Protein AF-A0A258AFM6-F1 (afdb_monomer_lite)

Radius of gyration: 13.72 Å; chains: 1; bounding box: 32×31×32 Å

Secondary structure (DSSP, 8-state):
--EEEE-TT--EEEES---SHHHHHHHTT-SHHHHHHHHHTTTTT----HHHHHHHHHHHHHHHHHHHHS-STT------HHHHHTPPP-BTGGG--HHHHHHHHHHHHHHHHHHHHH--

Structure (mmCIF, N/CA/C/O backbone):
data_AF-A0A258AFM6-F1
#
_entry.id   AF-A0A258AFM6-F1
#
loop_
_atom_site.group_PDB
_atom_site.id
_atom_site.type_symbol
_atom_site.label_atom_id
_atom_site.label_alt_id
_atom_site.label_comp_id
_atom_site.label_asym_id
_atom_site.label_entity_id
_atom_site.label_seq_id
_atom_site.pdbx_PDB_ins_code
_atom_site.Cartn_x
_atom_site.Cartn_y
_atom_site.Cartn_z
_atom_site.occupancy
_atom_site.B_iso_or_equiv
_atom_site.auth_seq_id
_atom_site.auth_comp_id
_atom_site.auth_asym_id
_atom_site.auth_atom_id
_atom_site.pdbx_PDB_model_num
ATOM 1 N N . MET A 1 1 ? 13.652 -12.062 -5.161 1.00 86.62 1 MET A N 1
ATOM 2 C CA . MET A 1 1 ? 12.991 -11.100 -4.262 1.00 86.62 1 MET A CA 1
ATOM 3 C C . MET A 1 1 ? 11.718 -10.578 -4.910 1.00 86.62 1 MET A C 1
ATOM 5 O O . MET A 1 1 ? 11.710 -10.365 -6.120 1.00 86.62 1 MET A O 1
ATOM 9 N N . LEU A 1 2 ? 10.649 -10.422 -4.127 1.00 94.44 2 LEU A N 1
ATOM 10 C CA . LEU A 1 2 ? 9.348 -9.948 -4.602 1.00 94.44 2 LEU A CA 1
ATOM 11 C C . LEU A 1 2 ? 9.336 -8.414 -4.741 1.00 94.44 2 LEU A C 1
ATOM 13 O O . LEU A 1 2 ? 9.730 -7.715 -3.808 1.00 94.44 2 LEU A O 1
ATOM 17 N N . ALA A 1 3 ? 8.848 -7.883 -5.861 1.00 96.12 3 ALA A N 1
ATOM 18 C CA . ALA A 1 3 ? 8.757 -6.443 -6.125 1.00 96.12 3 ALA A CA 1
ATOM 19 C C . ALA A 1 3 ? 7.317 -6.032 -6.478 1.00 96.12 3 ALA A C 1
ATOM 21 O O . ALA A 1 3 ? 6.600 -6.835 -7.081 1.00 96.12 3 ALA A O 1
ATOM 22 N N . PRO A 1 4 ? 6.860 -4.820 -6.108 1.00 97.44 4 PRO A N 1
ATOM 23 C CA . PRO A 1 4 ? 5.540 -4.350 -6.500 1.00 97.44 4 PRO A CA 1
ATOM 24 C C . PRO A 1 4 ? 5.515 -3.979 -7.982 1.00 97.44 4 PRO A C 1
ATOM 26 O O . PRO A 1 4 ? 6.484 -3.441 -8.518 1.00 97.44 4 PRO A O 1
ATOM 29 N N . VAL A 1 5 ? 4.369 -4.220 -8.614 1.00 97.38 5 VAL A N 1
ATOM 30 C CA . VAL A 1 5 ? 4.100 -3.849 -10.006 1.00 97.38 5 VAL A CA 1
ATOM 31 C C . VAL A 1 5 ? 2.783 -3.098 -10.069 1.00 97.38 5 VAL A C 1
ATOM 33 O O . VAL A 1 5 ? 1.767 -3.578 -9.563 1.00 97.38 5 VAL A O 1
ATOM 36 N N . LEU A 1 6 ? 2.782 -1.942 -10.722 1.00 97.75 6 LEU A N 1
ATOM 37 C CA . LEU A 1 6 ? 1.570 -1.211 -11.053 1.00 97.75 6 LEU A CA 1
ATOM 38 C C . LEU A 1 6 ? 1.187 -1.462 -12.510 1.00 97.75 6 LEU A C 1
ATOM 40 O O . LEU A 1 6 ? 1.936 -1.187 -13.439 1.00 97.75 6 LEU A O 1
ATOM 44 N N . THR A 1 7 ? -0.004 -2.006 -12.725 1.00 96.19 7 THR A N 1
ATOM 45 C CA . THR A 1 7 ? -0.524 -2.197 -14.085 1.00 96.19 7 THR A CA 1
ATOM 46 C C . THR A 1 7 ? -0.941 -0.860 -14.717 1.00 96.19 7 THR A C 1
ATOM 48 O O . THR A 1 7 ? -1.286 0.067 -13.983 1.00 96.19 7 THR A O 1
ATOM 51 N N . PRO A 1 8 ? -1.049 -0.764 -16.058 1.00 96.00 8 PRO A N 1
ATOM 52 C CA . PRO A 1 8 ? -1.566 0.437 -16.728 1.00 96.00 8 PRO A CA 1
ATOM 53 C C . PRO A 1 8 ? -2.987 0.836 -16.304 1.00 96.00 8 PRO A C 1
ATOM 55 O O . PRO A 1 8 ? -3.368 1.997 -16.396 1.00 96.00 8 PRO A O 1
ATOM 58 N N . ALA A 1 9 ? -3.786 -0.122 -15.823 1.00 94.62 9 ALA A N 1
ATOM 59 C CA . ALA A 1 9 ? -5.118 0.141 -15.280 1.00 94.62 9 ALA A CA 1
ATOM 60 C C . ALA A 1 9 ? -5.087 0.663 -13.828 1.00 94.62 9 ALA A C 1
ATOM 62 O O . ALA A 1 9 ? -6.137 0.957 -13.254 1.00 94.62 9 ALA A O 1
ATOM 63 N N . GLY A 1 10 ? -3.901 0.770 -13.222 1.00 94.12 10 GLY A N 1
ATOM 64 C CA . GLY A 1 10 ? -3.650 1.240 -11.863 1.00 94.12 10 GLY A CA 1
ATOM 65 C C . GLY A 1 10 ? -3.942 0.203 -10.765 1.00 94.12 10 GLY A C 1
ATOM 66 O O . GLY A 1 10 ? -4.209 0.574 -9.620 1.00 94.12 10 GLY A O 1
ATOM 67 N N . PHE A 1 11 ? -3.952 -1.092 -11.094 1.00 93.88 11 PHE A N 1
ATOM 68 C CA . PHE A 1 11 ? -4.007 -2.163 -10.092 1.00 93.88 11 PHE A CA 1
ATOM 69 C C . PHE A 1 11 ? -2.603 -2.508 -9.601 1.00 93.88 11 PHE A C 1
ATOM 71 O O . PHE A 1 11 ? -1.722 -2.775 -10.423 1.00 93.88 11 PHE A O 1
ATOM 78 N N . LEU A 1 12 ? -2.429 -2.528 -8.277 1.00 95.50 12 LEU A N 1
ATOM 79 C CA . LEU A 1 12 ? -1.210 -2.984 -7.617 1.00 95.50 12 LEU A CA 1
ATOM 80 C C . LEU A 1 12 ? -1.156 -4.517 -7.593 1.00 95.50 12 LEU A C 1
ATOM 82 O O . LEU A 1 12 ? -2.091 -5.183 -7.153 1.00 95.50 12 LEU A O 1
ATOM 86 N N . SER A 1 13 ? -0.035 -5.067 -8.029 1.00 94.81 13 SER A N 1
ATOM 87 C CA . SER A 1 13 ? 0.299 -6.483 -7.945 1.00 94.81 13 SER A CA 1
ATOM 88 C C . SER A 1 13 ? 1.774 -6.633 -7.565 1.00 94.81 13 SER A C 1
ATOM 90 O O . SER A 1 13 ? 2.397 -5.697 -7.058 1.00 94.81 13 SER A O 1
ATOM 92 N N . HIS A 1 14 ? 2.334 -7.816 -7.779 1.00 95.44 14 HIS A N 1
ATOM 93 C CA . HIS A 1 14 ? 3.723 -8.122 -7.492 1.00 95.44 14 HIS A CA 1
ATOM 94 C C . HIS A 1 14 ? 4.312 -9.084 -8.524 1.00 95.44 14 HIS A C 1
ATOM 96 O O . HIS A 1 14 ? 3.614 -9.935 -9.075 1.00 95.44 14 HIS A O 1
ATOM 102 N N . GLU A 1 15 ? 5.621 -9.005 -8.718 1.00 95.00 15 GLU A N 1
ATOM 103 C CA . GLU A 1 15 ? 6.395 -9.932 -9.540 1.00 95.00 15 GLU A CA 1
ATOM 104 C C . GLU A 1 15 ? 7.628 -10.448 -8.795 1.00 95.00 15 GLU A C 1
ATOM 106 O O . GLU A 1 15 ? 8.003 -9.946 -7.733 1.00 95.00 15 GLU A O 1
ATOM 111 N N . GLY A 1 16 ? 8.264 -11.471 -9.361 1.00 93.25 16 GLY A N 1
ATOM 112 C CA . GLY A 1 16 ? 9.432 -12.117 -8.774 1.00 93.25 16 GLY A CA 1
ATOM 113 C C . GLY A 1 16 ? 9.083 -13.293 -7.863 1.00 93.25 16 GLY A C 1
ATOM 114 O O . GLY A 1 16 ? 7.973 -13.825 -7.871 1.00 93.25 16 GLY A O 1
ATOM 115 N N . VAL A 1 17 ? 10.083 -13.741 -7.104 1.00 91.44 17 VAL A N 1
ATOM 116 C CA . VAL A 1 17 ? 10.000 -14.938 -6.256 1.00 91.44 17 VAL A CA 1
ATOM 117 C C . VAL A 1 17 ? 9.908 -14.531 -4.792 1.00 91.44 17 VAL A C 1
ATOM 119 O O . VAL A 1 17 ? 10.703 -13.710 -4.327 1.00 91.44 17 VAL A O 1
ATOM 122 N N . ALA A 1 18 ? 8.957 -15.137 -4.076 1.00 93.00 18 ALA A N 1
ATOM 123 C CA . ALA A 1 18 ? 8.769 -14.939 -2.646 1.00 93.00 18 ALA A CA 1
ATOM 124 C C . ALA A 1 18 ? 9.825 -15.701 -1.832 1.00 93.00 18 ALA A C 1
ATOM 126 O O . ALA A 1 18 ? 9.669 -16.882 -1.513 1.00 93.00 18 ALA A O 1
ATOM 127 N N . GLU A 1 19 ? 10.906 -15.010 -1.489 1.00 91.69 19 GLU A N 1
ATOM 128 C CA . GLU A 1 19 ? 12.064 -15.581 -0.796 1.00 91.69 19 GLU A CA 1
ATOM 129 C C . GLU A 1 19 ? 11.901 -15.461 0.725 1.00 91.69 19 GLU A C 1
ATOM 131 O O . GLU A 1 19 ? 12.209 -16.391 1.480 1.00 91.69 19 GLU A O 1
ATOM 136 N N . SER A 1 20 ? 11.328 -14.348 1.189 1.00 93.94 20 SER A N 1
ATOM 137 C CA . SER A 1 20 ? 11.144 -14.060 2.612 1.00 93.94 20 SER A CA 1
ATOM 138 C C . SER A 1 20 ? 9.761 -14.472 3.146 1.00 93.94 20 SER A C 1
ATOM 140 O O . SER A 1 20 ? 8.819 -14.752 2.401 1.00 93.94 20 SER A O 1
ATOM 142 N N . ALA A 1 21 ? 9.612 -14.513 4.476 1.00 94.06 21 ALA A N 1
ATOM 143 C CA . ALA A 1 21 ? 8.297 -14.690 5.099 1.00 94.06 21 ALA A CA 1
ATOM 144 C C . ALA A 1 21 ? 7.360 -13.502 4.820 1.00 94.06 21 ALA A C 1
ATOM 146 O O . ALA A 1 21 ? 6.153 -13.704 4.689 1.00 94.06 21 ALA A O 1
ATOM 147 N N . ALA A 1 22 ? 7.911 -12.290 4.695 1.00 95.25 22 ALA A N 1
ATOM 148 C CA . ALA A 1 22 ? 7.150 -11.109 4.310 1.00 95.25 22 ALA A CA 1
ATOM 149 C C . ALA A 1 22 ? 6.650 -11.230 2.866 1.00 95.25 22 ALA A C 1
ATOM 151 O O . ALA A 1 22 ? 5.462 -11.038 2.618 1.00 95.25 22 ALA A O 1
ATOM 152 N N . ASP A 1 23 ? 7.509 -11.675 1.947 1.00 95.50 23 ASP A N 1
ATOM 153 C CA . ASP A 1 23 ? 7.147 -11.878 0.545 1.00 95.50 23 ASP A CA 1
ATOM 154 C C . ASP A 1 23 ? 6.015 -12.895 0.418 1.00 95.50 23 ASP A C 1
ATOM 156 O O . ASP A 1 23 ? 5.071 -12.683 -0.332 1.00 95.50 23 ASP A O 1
ATOM 160 N N . ARG A 1 24 ? 6.072 -13.994 1.182 1.00 96.00 24 ARG A N 1
ATOM 161 C CA . ARG A 1 24 ? 5.012 -15.011 1.174 1.00 96.00 24 ARG A CA 1
ATOM 162 C C . ARG A 1 24 ? 3.675 -14.466 1.672 1.00 96.00 24 ARG A C 1
ATOM 164 O O . ARG A 1 24 ? 2.646 -14.868 1.141 1.00 96.00 24 ARG A O 1
ATOM 171 N N . LYS A 1 25 ? 3.681 -13.557 2.655 1.00 96.44 25 LYS A N 1
ATOM 172 C CA . LYS A 1 25 ? 2.467 -12.876 3.135 1.00 96.44 25 LYS A CA 1
ATOM 173 C C . LYS A 1 25 ? 1.902 -11.904 2.098 1.00 96.44 25 LYS A C 1
ATOM 175 O O . LYS A 1 25 ? 0.691 -11.840 1.932 1.00 96.44 25 LYS A O 1
ATOM 180 N N . ILE A 1 26 ? 2.764 -11.163 1.400 1.00 96.25 26 ILE A N 1
ATOM 181 C CA . ILE A 1 26 ? 2.346 -10.267 0.312 1.00 96.25 26 ILE A CA 1
ATOM 182 C C . ILE A 1 26 ? 1.768 -11.092 -0.843 1.00 96.25 26 ILE A C 1
ATOM 184 O O . ILE A 1 26 ? 0.664 -10.815 -1.301 1.00 96.25 26 ILE A O 1
ATOM 188 N N . ALA A 1 27 ? 2.471 -12.151 -1.251 1.00 95.44 27 ALA A N 1
ATOM 189 C CA . ALA A 1 27 ? 2.075 -13.019 -2.355 1.00 95.44 27 ALA A CA 1
ATOM 190 C C . ALA A 1 27 ? 0.750 -13.762 -2.113 1.00 95.44 27 ALA A C 1
ATOM 192 O O . ALA A 1 27 ? 0.050 -14.102 -3.065 1.00 95.44 27 ALA A O 1
ATOM 193 N N . SER A 1 28 ? 0.390 -14.021 -0.852 1.00 95.44 28 SER A N 1
ATOM 194 C CA . SER A 1 28 ? -0.871 -14.678 -0.491 1.00 95.44 28 SER A CA 1
ATOM 195 C C . SER A 1 28 ? -2.034 -13.715 -0.238 1.00 95.44 28 SER A C 1
ATOM 197 O O . SER A 1 28 ? -3.160 -14.176 -0.060 1.00 95.44 28 SER A O 1
ATOM 199 N N . ALA A 1 29 ? -1.796 -12.399 -0.215 1.00 93.06 29 ALA A N 1
ATOM 200 C CA . ALA A 1 29 ? -2.814 -11.416 0.150 1.00 93.06 29 ALA A CA 1
ATOM 201 C C . ALA A 1 29 ? -3.942 -11.307 -0.891 1.00 93.06 29 ALA A C 1
ATOM 203 O O . ALA A 1 29 ? -5.092 -11.078 -0.523 1.00 93.06 29 ALA A O 1
ATOM 204 N N . GLY A 1 30 ? -3.634 -11.506 -2.177 1.00 89.00 30 GLY A N 1
ATOM 205 C CA . GLY A 1 30 ? -4.605 -11.430 -3.270 1.00 89.00 30 GLY A CA 1
ATOM 206 C C . GLY A 1 30 ? -4.766 -10.004 -3.818 1.00 89.00 30 GLY A C 1
ATOM 207 O O . GLY A 1 30 ? -3.804 -9.475 -4.372 1.00 89.00 30 GLY A O 1
ATOM 208 N N . PRO A 1 31 ? -5.963 -9.383 -3.748 1.00 92.12 31 PRO A N 1
ATOM 209 C CA . PRO A 1 31 ? -6.222 -8.087 -4.379 1.00 92.12 31 PRO A CA 1
ATOM 210 C C . PRO A 1 31 ? -5.433 -6.926 -3.732 1.00 92.12 31 PRO A C 1
ATOM 212 O O . PRO A 1 31 ? -5.010 -7.040 -2.577 1.00 92.12 31 PRO A O 1
ATOM 215 N N . PRO A 1 32 ? -5.310 -5.768 -4.417 1.00 93.81 32 PRO A N 1
ATOM 216 C CA . PRO A 1 32 ? -4.582 -4.592 -3.921 1.00 93.81 32 PRO A CA 1
ATOM 217 C C . PRO A 1 32 ? -4.930 -4.182 -2.483 1.00 93.81 32 PRO A C 1
ATOM 219 O O . PRO A 1 32 ? -4.046 -3.959 -1.660 1.00 93.81 32 PRO A O 1
ATOM 222 N N . SER A 1 33 ? -6.220 -4.124 -2.149 1.00 96.00 33 SER A N 1
ATOM 223 C CA . SER A 1 33 ? -6.695 -3.732 -0.817 1.00 96.00 33 SER A CA 1
ATOM 224 C C . SER A 1 33 ? -6.255 -4.704 0.284 1.00 96.00 33 SER A C 1
ATOM 226 O O . SER A 1 33 ? -5.910 -4.277 1.388 1.00 96.00 33 SER A O 1
ATOM 228 N N . ALA A 1 34 ? -6.180 -6.000 -0.020 1.00 96.25 34 ALA A N 1
ATOM 229 C CA . ALA A 1 34 ? -5.669 -7.002 0.905 1.00 96.25 34 ALA A CA 1
ATOM 230 C C . ALA A 1 34 ? -4.144 -6.905 1.071 1.00 96.25 34 ALA A C 1
ATOM 232 O O . ALA A 1 34 ? -3.653 -7.060 2.192 1.00 96.25 34 ALA A O 1
ATOM 233 N N . ILE A 1 35 ? -3.403 -6.587 -0.002 1.00 97.19 35 ILE A N 1
ATOM 234 C CA . ILE A 1 35 ? -1.961 -6.289 0.068 1.00 97.19 35 ILE A CA 1
ATOM 235 C C . ILE A 1 35 ? -1.724 -5.102 1.010 1.00 97.19 35 ILE A C 1
ATOM 237 O O . ILE A 1 35 ? -0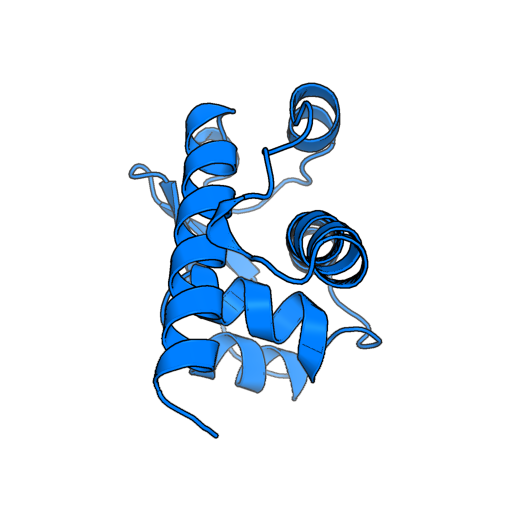.932 -5.215 1.945 1.00 97.19 35 ILE A O 1
ATOM 241 N N . PHE A 1 36 ? -2.449 -3.993 0.826 1.00 97.88 36 PHE A N 1
ATOM 242 C CA . PHE A 1 36 ? -2.334 -2.821 1.698 1.00 97.88 36 PHE A CA 1
ATOM 243 C C . PHE A 1 36 ? -2.627 -3.151 3.160 1.00 97.88 36 PHE A C 1
ATOM 245 O O . PHE A 1 36 ? -1.844 -2.773 4.033 1.00 97.88 36 PHE A O 1
ATOM 252 N N . ARG A 1 37 ? -3.693 -3.917 3.429 1.00 97.00 37 ARG A N 1
ATOM 253 C CA . ARG A 1 37 ? -3.999 -4.401 4.780 1.00 97.00 37 ARG A CA 1
ATOM 254 C C . ARG A 1 37 ? -2.801 -5.144 5.371 1.00 97.00 37 ARG A C 1
ATOM 256 O O . ARG A 1 37 ? -2.291 -4.706 6.395 1.00 97.00 37 ARG A O 1
ATOM 263 N N . VAL A 1 38 ? -2.309 -6.187 4.695 1.00 97.31 38 VAL A N 1
ATOM 264 C CA . VAL A 1 38 ? -1.162 -7.002 5.144 1.00 97.31 38 VAL A CA 1
ATOM 265 C C . VAL A 1 38 ? 0.075 -6.142 5.420 1.00 97.31 38 VAL A C 1
ATOM 267 O O . VAL A 1 38 ? 0.725 -6.323 6.450 1.00 97.31 38 VAL A O 1
ATOM 270 N N . LEU A 1 39 ? 0.385 -5.175 4.551 1.00 97.56 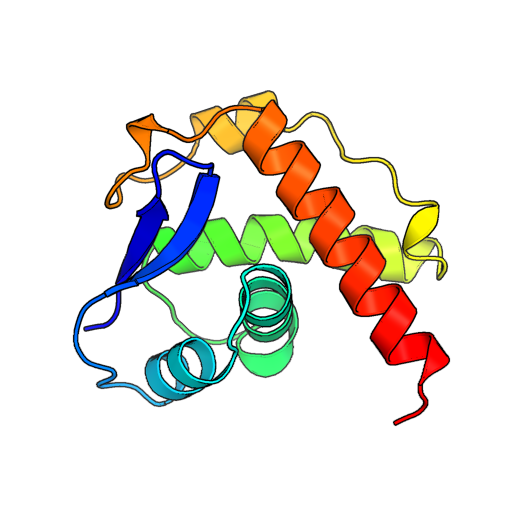39 LEU A N 1
ATOM 271 C CA . LEU A 1 39 ? 1.507 -4.253 4.749 1.00 97.56 39 LEU A CA 1
ATOM 272 C C . LEU A 1 39 ? 1.367 -3.447 6.050 1.00 97.56 39 LEU A C 1
ATOM 274 O O . LEU A 1 39 ? 2.330 -3.307 6.803 1.00 97.56 39 LEU A O 1
ATOM 278 N N . SER A 1 40 ? 0.168 -2.938 6.327 1.00 95.50 40 SER A N 1
ATOM 279 C CA . SER A 1 40 ? -0.127 -2.097 7.496 1.00 95.50 40 SER A CA 1
ATOM 280 C C . SER A 1 40 ? -0.500 -2.846 8.783 1.00 95.50 40 SER A C 1
ATOM 282 O O . SER A 1 40 ? -0.558 -2.218 9.838 1.00 95.50 40 SER A O 1
ATOM 284 N N . THR A 1 41 ? -0.731 -4.162 8.728 1.00 94.56 41 THR A N 1
ATOM 285 C CA . THR A 1 41 ? -1.053 -4.999 9.897 1.00 94.56 41 THR A CA 1
ATOM 286 C C . THR A 1 41 ? 0.055 -6.013 10.154 1.00 94.56 41 THR A C 1
ATOM 288 O O . THR A 1 41 ? 0.902 -5.842 11.026 1.00 94.56 41 THR A O 1
ATOM 291 N N . ASP A 1 42 ? 0.084 -7.060 9.344 1.00 96.62 42 ASP A N 1
ATOM 292 C CA . ASP A 1 42 ? 0.934 -8.234 9.478 1.00 96.62 42 ASP A CA 1
ATOM 293 C C . ASP A 1 42 ? 2.422 -7.944 9.318 1.00 96.62 42 ASP A C 1
ATOM 295 O O . ASP A 1 42 ? 3.253 -8.687 9.845 1.00 96.62 42 ASP A O 1
ATOM 299 N N . LEU A 1 43 ? 2.737 -6.912 8.539 1.00 96.94 43 LEU A N 1
ATOM 300 C CA . LEU A 1 43 ? 4.085 -6.477 8.196 1.00 96.94 43 LEU A CA 1
ATOM 301 C C . LEU A 1 43 ? 4.373 -5.065 8.712 1.00 96.94 43 LEU A C 1
ATOM 303 O O . LEU A 1 43 ? 5.316 -4.418 8.249 1.00 96.94 43 LEU A O 1
ATOM 307 N N . LEU A 1 44 ? 3.601 -4.598 9.700 1.00 95.62 44 LEU A N 1
ATOM 308 C CA . LEU A 1 44 ? 3.717 -3.251 10.254 1.00 95.62 44 LEU A CA 1
ATOM 309 C C . LEU A 1 44 ? 5.154 -2.918 10.683 1.00 95.62 44 LEU A C 1
ATOM 311 O O . LEU A 1 44 ? 5.646 -1.828 10.402 1.00 95.62 44 LEU A O 1
ATOM 315 N N . THR A 1 45 ? 5.836 -3.874 11.316 1.00 94.31 45 THR A N 1
ATOM 316 C CA . THR A 1 45 ? 7.204 -3.728 11.837 1.00 94.31 45 THR A CA 1
ATOM 317 C C . THR A 1 45 ? 8.243 -4.517 11.040 1.00 94.31 45 THR A C 1
ATOM 319 O O . THR A 1 45 ? 9.395 -4.604 11.458 1.00 94.31 45 THR A O 1
ATOM 322 N N . ALA A 1 46 ? 7.850 -5.130 9.920 1.00 95.50 46 ALA A N 1
ATOM 323 C CA . ALA A 1 46 ? 8.770 -5.903 9.095 1.00 95.50 46 ALA A CA 1
ATOM 324 C C . ALA A 1 46 ? 9.765 -4.979 8.381 1.00 95.50 46 ALA A C 1
ATOM 326 O O . ALA A 1 46 ? 9.407 -3.877 7.953 1.00 95.50 46 ALA A O 1
ATOM 327 N N . GLU A 1 47 ? 10.999 -5.441 8.209 1.00 94.75 47 GLU A N 1
ATOM 328 C CA . GLU A 1 47 ? 11.945 -4.765 7.329 1.00 94.75 47 GLU A CA 1
ATOM 329 C C . GLU A 1 47 ? 11.597 -5.108 5.879 1.00 94.75 47 GLU A C 1
ATOM 331 O O . GLU A 1 47 ? 11.487 -6.279 5.518 1.00 94.75 47 GLU A O 1
ATOM 336 N N . LEU A 1 48 ? 11.350 -4.075 5.075 1.00 95.06 48 LEU A N 1
ATOM 337 C CA . LEU A 1 48 ? 10.888 -4.187 3.694 1.00 95.06 48 LEU A CA 1
ATOM 338 C C . LEU A 1 48 ? 11.770 -3.332 2.779 1.00 95.06 48 LEU A C 1
ATOM 340 O O . LEU A 1 48 ? 12.352 -2.334 3.211 1.00 95.06 48 LEU A O 1
ATOM 344 N N . GLU A 1 49 ? 11.824 -3.685 1.501 1.00 94.06 49 GLU A N 1
ATOM 345 C CA . GLU A 1 49 ? 12.451 -2.841 0.483 1.00 94.06 49 GLU A CA 1
ATOM 346 C C . GLU A 1 49 ? 11.686 -1.525 0.287 1.00 94.06 49 GLU A C 1
ATOM 348 O O . GLU A 1 49 ? 10.499 -1.418 0.610 1.00 94.06 49 GLU A O 1
ATOM 353 N N . LEU A 1 50 ? 12.366 -0.511 -0.257 1.00 95.25 50 LEU A N 1
ATOM 354 C CA . LEU A 1 50 ? 11.850 0.860 -0.337 1.00 95.25 50 LEU A CA 1
ATOM 355 C C . LEU A 1 50 ? 10.456 0.971 -1.000 1.00 95.25 50 LEU A C 1
ATOM 357 O O . LEU A 1 50 ? 9.595 1.620 -0.402 1.00 95.25 50 LEU A O 1
ATOM 361 N N . PRO A 1 51 ? 10.163 0.318 -2.146 1.00 96.69 51 PRO A N 1
ATOM 362 C CA . PRO A 1 51 ? 8.819 0.357 -2.731 1.00 96.69 51 PRO A CA 1
ATOM 363 C C . PRO A 1 51 ? 7.731 -0.203 -1.808 1.00 96.69 51 PRO A C 1
ATOM 365 O O . PRO A 1 51 ? 6.662 0.388 -1.666 1.00 96.69 51 PRO A O 1
ATOM 368 N N . TRP A 1 52 ? 8.015 -1.306 -1.114 1.00 97.38 52 TRP A N 1
ATOM 369 C CA . TRP A 1 52 ? 7.086 -1.906 -0.156 1.00 97.38 52 TRP A CA 1
ATOM 370 C C . TRP A 1 52 ? 6.904 -1.049 1.100 1.00 97.38 52 TRP A C 1
ATOM 372 O O . TRP A 1 52 ? 5.794 -0.972 1.627 1.00 97.38 52 TRP A O 1
ATOM 382 N N . LYS A 1 53 ? 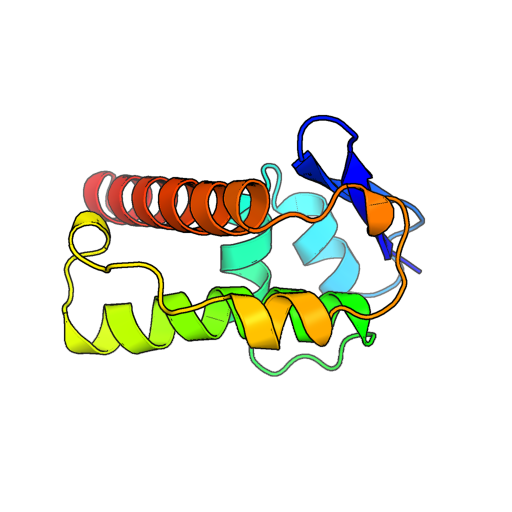7.964 -0.374 1.565 1.00 97.56 53 LYS A N 1
ATOM 383 C CA . LYS A 1 53 ? 7.886 0.605 2.660 1.00 97.56 53 LYS A CA 1
ATOM 384 C C . LYS A 1 53 ? 6.976 1.774 2.296 1.00 97.56 53 LYS A C 1
ATOM 386 O O . LYS A 1 53 ? 6.072 2.074 3.067 1.00 97.56 53 LYS A O 1
ATOM 391 N N . TRP A 1 54 ? 7.154 2.360 1.113 1.00 98.06 54 TRP A N 1
ATOM 392 C CA . TRP A 1 54 ? 6.311 3.458 0.638 1.00 98.06 54 TRP A CA 1
ATOM 393 C C . TRP A 1 54 ? 4.836 3.026 0.524 1.00 98.06 54 TRP A C 1
ATOM 395 O O . TRP A 1 54 ? 3.953 3.678 1.073 1.00 98.06 54 TRP A O 1
ATOM 405 N N . LEU A 1 55 ? 4.547 1.852 -0.054 1.00 98.06 55 LEU A N 1
ATOM 406 C CA . LEU A 1 55 ? 3.177 1.308 -0.103 1.00 98.06 55 LEU A CA 1
ATOM 407 C C . LEU A 1 55 ? 2.583 1.048 1.293 1.00 98.06 55 LEU A C 1
ATOM 409 O O . LEU A 1 55 ? 1.385 1.241 1.513 1.00 98.06 55 LEU A O 1
ATOM 413 N N . ARG A 1 56 ? 3.408 0.626 2.257 1.00 98.12 56 ARG A N 1
ATOM 414 C CA . ARG A 1 56 ? 2.984 0.476 3.653 1.00 98.12 56 ARG A CA 1
ATOM 415 C C . ARG A 1 56 ? 2.637 1.822 4.279 1.00 98.12 56 ARG A C 1
ATOM 417 O O . ARG A 1 56 ? 1.621 1.907 4.962 1.00 98.12 56 ARG A O 1
ATOM 424 N N . GLU A 1 57 ? 3.440 2.857 4.054 1.00 97.38 57 GLU A N 1
ATOM 425 C CA . GLU A 1 57 ? 3.191 4.210 4.567 1.00 97.38 57 GLU A CA 1
ATOM 426 C C . GLU A 1 57 ? 1.873 4.783 4.033 1.00 97.38 57 GLU A C 1
ATOM 428 O O . GLU A 1 57 ? 1.104 5.368 4.799 1.00 97.38 57 GLU A O 1
ATOM 433 N N . PHE A 1 58 ? 1.552 4.536 2.758 1.00 97.50 58 PHE A N 1
ATOM 434 C CA . PHE A 1 58 ? 0.242 4.867 2.188 1.00 97.50 58 PHE A CA 1
ATOM 435 C C . PHE A 1 58 ? -0.904 4.246 3.003 1.00 97.50 58 PHE A C 1
ATOM 437 O O . PHE A 1 58 ? -1.798 4.948 3.476 1.00 97.50 58 PHE A O 1
ATOM 444 N N . ALA A 1 59 ? -0.857 2.930 3.234 1.00 97.00 59 ALA A N 1
ATOM 445 C CA . ALA A 1 59 ? -1.890 2.228 3.993 1.00 97.00 59 ALA A CA 1
ATOM 446 C C . ALA A 1 59 ? -1.922 2.655 5.473 1.00 97.00 59 ALA A C 1
ATOM 448 O O . ALA A 1 59 ? -2.992 2.808 6.061 1.00 97.00 59 ALA A O 1
ATOM 449 N N . GLN A 1 60 ? -0.768 2.916 6.091 1.00 96.44 60 GLN A N 1
ATOM 450 C CA . GLN A 1 60 ? -0.685 3.395 7.474 1.00 96.44 60 GLN A CA 1
ATOM 451 C C . GLN A 1 60 ? -1.396 4.736 7.670 1.00 96.44 60 GLN A C 1
ATOM 453 O O . GLN A 1 60 ? -2.031 4.942 8.707 1.00 96.44 60 GLN A O 1
ATOM 458 N N . GLN A 1 61 ? -1.338 5.636 6.684 1.00 95.81 61 GLN A N 1
ATOM 459 C CA . GLN A 1 61 ? -2.084 6.893 6.726 1.00 95.81 61 GLN A CA 1
ATOM 460 C C . GLN A 1 61 ? -3.599 6.665 6.821 1.00 95.81 61 GLN A C 1
ATOM 462 O O . GLN A 1 61 ? -4.284 7.422 7.518 1.00 95.81 61 GLN A O 1
ATOM 467 N N . PHE A 1 62 ? -4.123 5.634 6.153 1.00 96.50 62 PHE A N 1
ATOM 468 C CA . PHE A 1 62 ? -5.524 5.228 6.263 1.00 96.50 62 PHE A CA 1
ATOM 469 C C . PHE A 1 62 ? -5.827 4.670 7.658 1.00 96.50 62 PHE A C 1
ATOM 471 O O . PHE A 1 62 ? -6.698 5.189 8.358 1.00 96.50 62 PHE A O 1
ATOM 478 N N . PHE A 1 63 ? -5.057 3.678 8.118 1.00 95.44 63 PHE A N 1
ATOM 479 C CA . PHE A 1 63 ? -5.285 3.038 9.421 1.00 95.44 63 PHE A CA 1
ATOM 480 C C . PHE A 1 63 ? -5.152 4.003 10.602 1.00 95.44 63 PHE A C 1
ATOM 482 O O . PHE A 1 63 ? -5.921 3.924 11.556 1.00 95.44 63 PHE A O 1
ATOM 489 N N . THR A 1 64 ? -4.235 4.966 10.520 1.00 94.25 64 THR A N 1
ATOM 490 C CA . THR A 1 64 ? -4.080 6.012 11.541 1.00 94.25 64 THR A CA 1
ATOM 491 C C . THR A 1 64 ? -5.368 6.822 11.704 1.00 94.25 64 THR A C 1
ATOM 493 O O . THR A 1 64 ? -5.811 7.062 12.826 1.00 94.25 64 THR A O 1
ATOM 496 N N . ARG A 1 65 ? -6.010 7.201 10.592 1.00 94.81 65 ARG A N 1
ATOM 497 C CA . ARG A 1 65 ? -7.294 7.919 10.602 1.00 94.81 65 ARG A CA 1
ATOM 498 C C . ARG A 1 65 ? -8.458 7.016 11.002 1.00 94.81 65 ARG A C 1
ATOM 500 O O . ARG A 1 65 ? -9.372 7.467 11.693 1.00 94.81 65 ARG A O 1
ATOM 507 N N . LEU A 1 66 ? -8.408 5.736 10.637 1.00 94.12 66 LEU A N 1
ATOM 508 C CA . LEU A 1 66 ? -9.403 4.752 11.059 1.00 94.12 66 LEU A CA 1
ATOM 509 C C . LEU A 1 66 ? -9.421 4.587 12.579 1.00 94.12 66 LEU A C 1
ATOM 511 O O . LEU A 1 66 ? -10.494 4.578 13.175 1.00 94.12 66 LEU A O 1
ATOM 515 N N . CYS A 1 67 ? -8.257 4.548 13.228 1.00 91.19 67 CYS A N 1
ATOM 516 C CA . CYS A 1 67 ? -8.168 4.495 14.688 1.00 91.19 67 CYS A CA 1
ATOM 517 C C . CYS A 1 67 ? -8.823 5.706 15.379 1.00 91.19 67 CYS A C 1
ATOM 519 O O . CYS A 1 67 ? -9.265 5.591 16.522 1.00 91.19 67 CYS A O 1
ATOM 521 N N . GLN A 1 68 ? -8.899 6.854 14.699 1.00 90.50 68 GLN A N 1
ATOM 522 C CA . GLN A 1 68 ? -9.495 8.087 15.225 1.00 90.50 68 GLN A CA 1
ATOM 523 C C . GLN A 1 68 ? -11.011 8.160 14.991 1.00 90.50 68 GLN A C 1
ATOM 525 O O . GLN A 1 68 ? -11.737 8.657 15.847 1.00 90.50 68 GLN A O 1
ATOM 530 N N . THR A 1 69 ? -11.489 7.670 13.846 1.00 87.88 69 THR A N 1
ATOM 531 C CA . THR A 1 69 ? -12.886 7.827 13.396 1.00 87.88 69 THR A CA 1
ATOM 532 C C . THR A 1 69 ? -13.753 6.592 13.640 1.00 87.88 69 THR A C 1
ATOM 534 O O . THR A 1 69 ? -14.952 6.732 13.855 1.00 87.88 69 THR A O 1
ATOM 537 N N . LYS A 1 70 ? -13.159 5.391 13.653 1.00 85.44 70 LYS A N 1
ATOM 538 C CA . LYS A 1 70 ? -13.826 4.077 13.763 1.00 85.44 70 LYS A CA 1
ATOM 539 C C . LYS A 1 70 ? -14.852 3.760 12.665 1.00 85.44 70 LYS A C 1
ATOM 541 O O . LYS A 1 70 ? -15.505 2.724 12.745 1.00 85.44 70 LYS A O 1
ATOM 546 N N . ASP A 1 71 ? -14.954 4.595 11.640 1.00 91.12 71 ASP A N 1
ATOM 547 C CA . ASP A 1 71 ? -15.777 4.377 10.453 1.00 91.12 71 ASP A CA 1
ATOM 548 C C . ASP A 1 71 ? -14.871 4.482 9.227 1.00 91.12 71 ASP A C 1
ATOM 550 O O . ASP A 1 71 ? -14.343 5.547 8.924 1.00 91.12 71 ASP A O 1
ATOM 554 N N . ALA A 1 72 ? -14.657 3.354 8.548 1.00 92.00 72 ALA A N 1
ATOM 555 C CA . ALA A 1 72 ? -13.759 3.259 7.402 1.00 92.00 72 ALA A CA 1
ATOM 556 C C . ALA A 1 72 ? -14.248 4.062 6.191 1.00 92.00 72 ALA A C 1
ATOM 55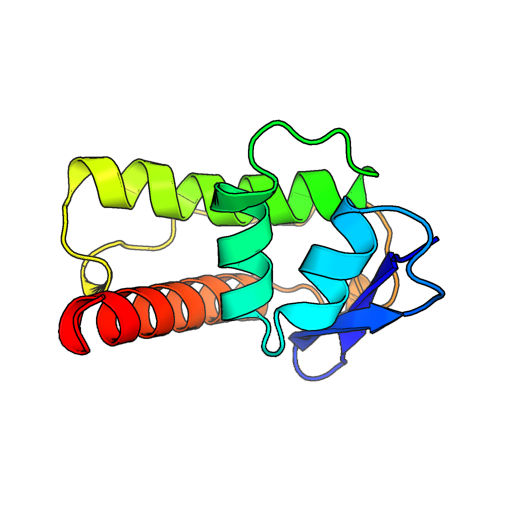8 O O . ALA A 1 72 ? -13.427 4.605 5.453 1.00 92.00 72 ALA A O 1
ATOM 559 N N . LEU A 1 73 ? -15.565 4.149 5.983 1.00 93.56 73 LEU A N 1
ATOM 560 C CA . LEU A 1 73 ? -16.147 4.779 4.796 1.00 93.56 73 LEU A CA 1
ATOM 561 C C . LEU A 1 73 ? -16.211 6.303 4.919 1.00 93.56 73 LEU A C 1
ATOM 563 O O . LEU A 1 73 ? -16.290 6.993 3.905 1.00 93.56 73 LEU A O 1
ATOM 567 N N . SER A 1 74 ? -16.141 6.836 6.139 1.00 91.75 74 SER A N 1
ATOM 568 C CA . SER A 1 74 ? -16.150 8.278 6.384 1.00 91.75 74 SER A CA 1
ATOM 569 C C . SER A 1 74 ? -14.765 8.930 6.332 1.00 91.75 74 SER A C 1
ATOM 571 O O . SER A 1 74 ? -14.655 10.117 6.632 1.00 91.75 74 SER A O 1
ATOM 573 N N . ILE A 1 75 ? -13.692 8.187 6.030 1.00 91.62 75 ILE A N 1
ATOM 574 C CA . ILE A 1 75 ? -12.319 8.709 6.072 1.00 91.62 75 ILE A CA 1
ATOM 575 C C . ILE A 1 75 ? -11.967 9.356 4.728 1.00 91.62 75 ILE A C 1
ATOM 577 O O . ILE A 1 75 ? -11.684 8.632 3.768 1.00 91.62 75 ILE A O 1
ATOM 581 N N . PRO A 1 76 ? -11.895 10.697 4.639 1.00 89.50 76 PRO A N 1
ATOM 582 C CA . PRO A 1 76 ? -11.437 11.338 3.418 1.00 89.50 76 PRO A CA 1
ATOM 583 C C . PRO A 1 76 ? -9.960 11.016 3.169 1.00 89.50 76 PRO A C 1
ATOM 585 O O . PRO A 1 76 ? -9.151 10.978 4.107 1.00 89.50 76 PRO A O 1
ATOM 588 N N . ALA A 1 77 ? -9.604 10.825 1.899 1.00 88.25 77 ALA A N 1
ATOM 589 C CA . ALA A 1 77 ? -8.207 10.788 1.497 1.00 88.25 77 ALA A CA 1
ATOM 590 C C . ALA A 1 77 ? -7.553 12.144 1.825 1.00 88.25 77 ALA A C 1
ATOM 592 O O . ALA A 1 77 ? -8.164 13.193 1.593 1.00 88.25 77 ALA A O 1
ATOM 593 N N . PRO A 1 78 ? -6.340 12.165 2.402 1.00 90.25 78 PRO A N 1
ATOM 594 C CA . PRO A 1 78 ? -5.593 13.408 2.526 1.00 90.25 78 PRO A CA 1
ATOM 595 C C . PRO A 1 78 ? -5.171 13.934 1.156 1.00 90.25 78 PRO A C 1
ATOM 597 O O . PRO A 1 78 ? -5.312 13.259 0.141 1.00 90.25 78 PRO A O 1
ATOM 600 N N . SER A 1 79 ? -4.563 15.121 1.138 1.00 92.31 79 SER A N 1
ATOM 601 C CA . SER A 1 79 ? -3.756 15.508 -0.017 1.00 92.31 79 SER A CA 1
ATOM 602 C C . SER A 1 79 ? -2.641 14.476 -0.218 1.00 92.31 79 SER A C 1
ATOM 604 O O . SER A 1 79 ? -1.825 14.261 0.680 1.00 92.31 79 SER A O 1
ATOM 606 N N . LEU A 1 80 ? -2.633 13.828 -1.382 1.00 93.69 80 LEU A N 1
ATOM 607 C CA . LEU A 1 80 ? -1.685 12.771 -1.743 1.00 93.69 80 LEU A CA 1
ATOM 608 C C . LEU A 1 80 ? -0.607 13.255 -2.725 1.00 93.69 80 LEU A C 1
ATOM 610 O O . LEU A 1 80 ? 0.238 12.467 -3.133 1.00 93.69 80 LEU A O 1
ATOM 614 N N . THR A 1 81 ? -0.594 14.545 -3.070 1.00 94.81 81 THR A N 1
ATOM 615 C CA . THR A 1 81 ? 0.346 15.145 -4.034 1.00 94.81 81 THR A CA 1
ATOM 616 C C . THR A 1 81 ? 1.801 14.956 -3.631 1.00 94.81 81 THR A C 1
ATOM 618 O O . THR A 1 81 ? 2.581 14.398 -4.401 1.00 94.81 81 THR A O 1
ATOM 621 N N . ASP A 1 82 ? 2.161 15.348 -2.408 1.00 94.19 82 ASP A N 1
ATOM 622 C CA . ASP A 1 82 ? 3.540 15.220 -1.922 1.00 94.19 82 ASP A CA 1
ATOM 623 C C . ASP A 1 82 ? 3.933 13.748 -1.748 1.00 94.19 82 ASP A C 1
ATOM 625 O O . ASP A 1 82 ? 5.070 13.357 -2.006 1.00 94.19 82 ASP A O 1
ATOM 629 N N . PHE A 1 83 ? 2.967 12.910 -1.363 1.00 95.38 83 PHE A N 1
ATOM 630 C CA . PHE A 1 83 ? 3.172 11.476 -1.202 1.00 95.38 83 PHE A CA 1
ATOM 631 C C . PHE A 1 83 ? 3.456 10.783 -2.543 1.00 95.38 83 PHE A C 1
ATOM 633 O O . PHE A 1 83 ? 4.382 9.978 -2.637 1.00 95.38 83 PHE A O 1
ATOM 640 N N . MET A 1 84 ? 2.699 11.136 -3.587 1.00 96.69 84 MET A N 1
ATOM 641 C CA . MET A 1 84 ? 2.904 10.669 -4.959 1.00 96.69 84 MET A CA 1
ATOM 642 C C . MET A 1 84 ? 4.262 11.118 -5.503 1.00 96.69 84 MET A C 1
ATOM 644 O O . MET A 1 84 ? 4.971 10.320 -6.107 1.00 96.69 84 MET A O 1
ATOM 648 N N . ALA A 1 85 ? 4.651 12.372 -5.257 1.00 96.12 85 ALA A N 1
ATOM 649 C CA . ALA A 1 85 ? 5.942 12.903 -5.693 1.00 96.12 85 ALA A CA 1
ATOM 650 C C . ALA A 1 85 ? 7.138 12.187 -5.037 1.00 96.12 85 ALA A C 1
ATOM 652 O O . ALA A 1 85 ? 8.219 12.137 -5.619 1.00 96.12 85 ALA A O 1
ATOM 653 N N . ALA A 1 86 ? 6.942 11.619 -3.845 1.00 96.81 86 ALA A N 1
ATOM 654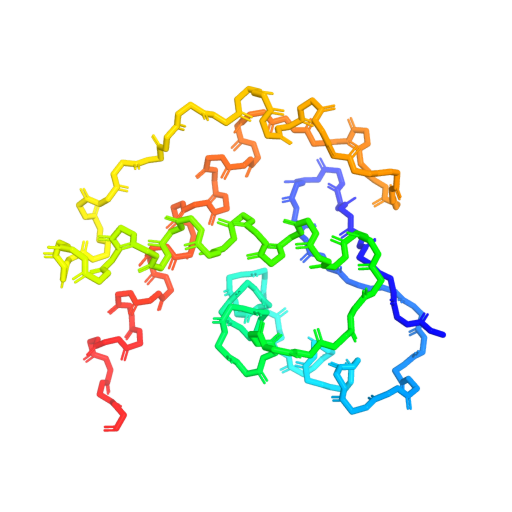 C CA . ALA A 1 86 ? 7.943 10.837 -3.125 1.00 96.81 86 ALA A CA 1
ATOM 655 C C . ALA A 1 86 ? 7.970 9.345 -3.514 1.00 96.81 86 ALA A C 1
ATOM 657 O O . ALA A 1 86 ? 8.705 8.575 -2.890 1.00 96.81 86 ALA A O 1
ATOM 658 N N . ALA A 1 87 ? 7.177 8.914 -4.504 1.00 97.19 87 ALA A N 1
ATOM 659 C CA . ALA A 1 87 ? 7.124 7.517 -4.914 1.00 97.19 87 ALA A CA 1
ATOM 660 C C . ALA A 1 87 ? 8.507 7.020 -5.382 1.00 97.19 87 ALA A C 1
ATOM 662 O O . ALA A 1 87 ? 9.116 7.628 -6.269 1.00 97.19 87 ALA A O 1
ATOM 663 N N . PRO A 1 88 ? 9.027 5.916 -4.814 1.00 96.81 88 PRO A N 1
ATOM 664 C CA . PRO A 1 88 ? 10.266 5.324 -5.294 1.00 96.81 88 PRO A CA 1
ATOM 665 C C . PRO A 1 88 ? 10.058 4.704 -6.684 1.00 96.81 88 PRO A C 1
ATOM 667 O O . PRO A 1 88 ? 8.929 4.378 -7.052 1.00 96.81 88 PRO A O 1
ATOM 670 N N . PRO A 1 89 ? 11.130 4.477 -7.460 1.00 95.69 89 PRO A N 1
ATOM 671 C CA . PRO A 1 89 ? 11.014 3.759 -8.721 1.00 95.69 89 PRO A CA 1
ATOM 672 C C . PRO A 1 89 ? 10.626 2.293 -8.475 1.00 95.69 89 PRO A C 1
ATOM 674 O O . PRO A 1 89 ? 11.263 1.591 -7.688 1.00 95.69 89 PRO A O 1
ATOM 677 N N . PHE A 1 90 ? 9.599 1.823 -9.179 1.00 96.56 90 PHE A N 1
ATOM 678 C CA . PHE A 1 90 ? 9.225 0.412 -9.299 1.00 96.56 90 PHE A CA 1
ATOM 679 C C . PHE A 1 90 ? 8.475 0.190 -10.620 1.00 96.56 90 PHE A C 1
ATOM 681 O O . PHE A 1 90 ? 8.132 1.150 -11.314 1.00 96.56 90 PHE A O 1
ATOM 688 N N . ALA A 1 91 ? 8.255 -1.068 -11.001 1.00 97.38 91 ALA A N 1
ATOM 689 C CA . ALA A 1 91 ? 7.639 -1.400 -12.280 1.00 97.38 91 ALA A CA 1
ATOM 690 C C . ALA A 1 91 ? 6.227 -0.799 -12.394 1.00 97.38 91 ALA A C 1
ATOM 692 O O . ALA A 1 91 ? 5.359 -1.066 -11.560 1.00 97.38 91 ALA A O 1
ATOM 693 N N . GLY A 1 92 ? 6.002 0.010 -13.432 1.00 96.75 92 GLY A N 1
ATOM 694 C CA . GLY A 1 92 ? 4.724 0.672 -13.674 1.00 96.75 92 GLY A CA 1
ATOM 695 C C . GLY A 1 92 ? 4.468 1.915 -12.820 1.00 96.75 92 GLY A C 1
ATOM 696 O O . GLY A 1 92 ? 3.352 2.434 -12.843 1.00 96.75 92 GLY A O 1
ATOM 697 N N . ALA A 1 93 ? 5.459 2.409 -12.069 1.00 96.00 93 ALA A N 1
ATOM 698 C CA . ALA A 1 93 ? 5.335 3.649 -11.301 1.00 96.00 93 ALA A CA 1
ATOM 699 C C . ALA A 1 93 ? 4.972 4.863 -12.182 1.00 96.00 93 ALA A C 1
ATOM 701 O O . ALA A 1 93 ? 4.380 5.817 -11.692 1.00 96.00 93 ALA A O 1
ATOM 702 N N . GLU A 1 94 ? 5.248 4.820 -13.488 1.00 96.31 94 GLU A N 1
ATOM 703 C CA . GLU A 1 94 ? 4.813 5.823 -14.466 1.00 96.31 94 GLU A CA 1
ATOM 704 C C . GLU A 1 94 ? 3.286 5.922 -14.632 1.00 96.31 94 GLU A C 1
ATOM 706 O O . GLU A 1 94 ? 2.787 6.935 -15.117 1.00 96.31 94 GLU A O 1
ATOM 711 N N . TYR A 1 95 ? 2.539 4.890 -14.226 1.00 97.69 95 TYR A N 1
ATOM 712 C CA . TYR A 1 95 ? 1.073 4.886 -14.216 1.00 97.69 95 TYR A CA 1
ATOM 713 C C . TYR A 1 95 ? 0.493 5.385 -12.889 1.00 97.69 95 TYR A C 1
ATOM 715 O O . TYR A 1 95 ? -0.726 5.379 -12.707 1.00 97.69 95 TYR A O 1
ATOM 723 N N . LEU A 1 96 ? 1.343 5.785 -11.939 1.00 97.44 96 LEU A N 1
ATOM 724 C CA . LEU A 1 96 ? 0.907 6.321 -10.661 1.00 97.44 96 LEU A CA 1
ATOM 725 C C . LEU A 1 96 ? 0.390 7.750 -10.849 1.00 97.44 96 LEU A C 1
ATOM 727 O O . LEU A 1 96 ? 1.140 8.663 -11.189 1.00 97.44 96 LEU A O 1
ATOM 731 N N . THR A 1 97 ? -0.898 7.939 -10.584 1.00 97.25 97 THR A N 1
ATOM 732 C CA . THR A 1 97 ? -1.548 9.252 -10.580 1.00 97.25 97 THR A CA 1
ATOM 733 C C . THR A 1 97 ? -2.311 9.462 -9.274 1.00 97.25 97 THR A C 1
ATOM 735 O O . THR A 1 97 ? -2.516 8.519 -8.499 1.00 97.25 97 THR A O 1
ATOM 738 N N . LEU A 1 98 ? -2.758 10.695 -9.024 1.00 96.94 98 LEU A N 1
ATOM 739 C CA . LEU A 1 98 ? -3.579 11.004 -7.852 1.00 96.94 98 LEU A CA 1
ATOM 740 C C . LEU A 1 98 ? -4.881 10.203 -7.861 1.00 96.94 98 LEU A C 1
ATOM 742 O O . LEU A 1 98 ? -5.256 9.641 -6.838 1.00 96.94 98 LEU A O 1
ATOM 746 N N . GLU A 1 99 ? -5.506 10.056 -9.027 1.00 96.50 99 GLU A N 1
ATOM 747 C CA . GLU A 1 99 ? -6.738 9.288 -9.200 1.00 96.50 99 GLU A CA 1
ATOM 748 C C . GLU A 1 99 ? -6.533 7.804 -8.855 1.00 96.50 99 GLU A C 1
ATOM 750 O O . GLU A 1 99 ? -7.417 7.162 -8.285 1.00 96.50 99 GLU A O 1
ATOM 755 N N . VAL A 1 100 ? -5.355 7.243 -9.160 1.00 97.31 100 VAL A N 1
ATOM 756 C CA . VAL A 1 100 ? -5.004 5.866 -8.778 1.00 97.31 100 VAL A CA 1
ATOM 757 C C . VAL A 1 100 ? -4.877 5.738 -7.261 1.00 97.31 100 VAL A C 1
ATOM 759 O O . VAL A 1 100 ? -5.431 4.797 -6.688 1.00 97.31 100 VAL A O 1
ATOM 762 N N . LEU A 1 101 ? -4.191 6.679 -6.606 1.00 97.25 101 LEU A N 1
ATOM 763 C CA . LEU A 1 101 ? -4.043 6.683 -5.149 1.00 97.25 101 LEU A CA 1
ATOM 764 C C . LEU A 1 101 ? -5.388 6.877 -4.433 1.00 97.25 101 LEU A C 1
ATOM 766 O O . LEU A 1 101 ? -5.677 6.178 -3.463 1.00 97.25 101 LEU A O 1
ATOM 770 N N . GLU A 1 102 ? -6.236 7.780 -4.923 1.00 96.00 102 GLU A N 1
ATOM 771 C CA . GLU A 1 102 ? -7.590 7.987 -4.402 1.00 96.00 102 GLU A CA 1
ATOM 772 C C . GLU A 1 102 ? -8.438 6.724 -4.541 1.00 96.00 102 GLU A C 1
ATOM 774 O O . GLU A 1 102 ? -9.110 6.312 -3.595 1.00 96.00 102 GLU A O 1
ATOM 779 N N . ARG A 1 103 ? -8.358 6.044 -5.688 1.00 96.06 103 ARG A N 1
ATOM 780 C CA . ARG A 1 103 ? -9.048 4.767 -5.873 1.00 96.06 103 ARG A CA 1
ATOM 781 C C . ARG A 1 103 ? -8.547 3.705 -4.896 1.00 96.06 103 ARG A C 1
ATOM 783 O O . ARG A 1 103 ? -9.367 3.036 -4.280 1.00 96.06 103 ARG A O 1
ATOM 790 N N . TRP A 1 104 ? -7.234 3.574 -4.694 1.00 97.38 104 TRP A N 1
ATOM 791 C CA . TRP A 1 104 ? -6.693 2.642 -3.696 1.00 97.38 104 TRP A CA 1
ATOM 792 C C . TRP A 1 104 ? -7.193 2.938 -2.285 1.00 97.38 104 TRP A C 1
ATOM 794 O O . TRP A 1 104 ? -7.475 2.009 -1.529 1.00 97.38 104 TRP A O 1
ATOM 804 N N . TRP A 1 105 ? -7.328 4.218 -1.936 1.00 97.38 105 TRP A N 1
ATOM 805 C CA . TRP A 1 105 ? -7.880 4.642 -0.655 1.00 97.38 105 TRP A CA 1
ATOM 806 C C . TRP A 1 105 ? -9.326 4.169 -0.478 1.00 97.38 105 TRP A C 1
ATOM 808 O O . TRP A 1 105 ? -9.666 3.574 0.546 1.00 97.38 105 TRP A O 1
ATOM 818 N N . LEU A 1 106 ? -10.168 4.389 -1.492 1.00 96.12 106 LEU A N 1
ATOM 819 C CA . LEU A 1 106 ? -11.572 3.972 -1.488 1.00 96.12 106 LEU A CA 1
ATOM 820 C C . LEU A 1 106 ? -11.718 2.445 -1.467 1.00 96.12 106 LEU A C 1
ATOM 822 O O . LEU A 1 106 ? -12.511 1.918 -0.687 1.00 96.12 106 LEU A O 1
ATOM 826 N N . ASP A 1 107 ? -10.928 1.731 -2.267 1.00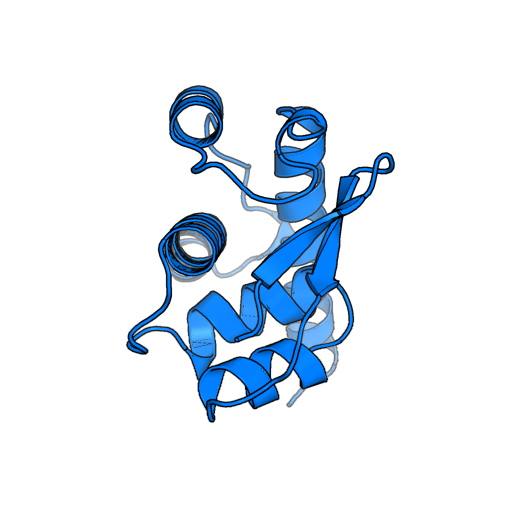 96.38 107 ASP A N 1
ATOM 827 C CA . ASP A 1 107 ? -10.937 0.266 -2.316 1.00 96.38 107 ASP A CA 1
ATOM 828 C C . ASP A 1 107 ? -10.508 -0.337 -0.970 1.00 96.38 107 ASP A C 1
ATOM 830 O O . ASP A 1 107 ? -11.087 -1.324 -0.506 1.00 96.38 107 ASP A O 1
ATOM 834 N N . LEU A 1 108 ? -9.512 0.263 -0.306 1.00 96.69 108 LEU A N 1
ATOM 835 C CA . LEU A 1 108 ? -9.101 -0.131 1.040 1.00 96.69 108 LEU A CA 1
ATOM 836 C C . LEU A 1 108 ? -10.216 0.137 2.058 1.00 96.69 108 LEU A C 1
ATOM 838 O O . LEU A 1 108 ? -10.537 -0.753 2.844 1.00 96.69 108 LEU A O 1
ATOM 842 N N . ALA A 1 109 ? -10.854 1.309 2.015 1.00 96.44 109 ALA A N 1
ATOM 843 C CA . ALA A 1 109 ? -11.979 1.641 2.888 1.00 96.44 109 ALA A CA 1
ATOM 844 C C . ALA A 1 109 ? -13.129 0.632 2.757 1.00 96.44 109 ALA A C 1
ATOM 846 O O . ALA A 1 109 ? -13.618 0.104 3.760 1.00 96.44 109 ALA A O 1
ATOM 847 N N . GLN A 1 110 ? -13.515 0.305 1.521 1.00 96.38 110 GLN A N 1
ATOM 848 C CA . GLN A 1 110 ? -14.538 -0.697 1.233 1.00 96.38 110 GLN A CA 1
ATOM 849 C C . GLN A 1 110 ? -14.134 -2.082 1.742 1.00 96.38 110 GLN A C 1
ATOM 851 O O . GLN A 1 110 ? -14.937 -2.752 2.392 1.00 96.38 110 GLN A O 1
ATOM 856 N N . HIS A 1 111 ? -12.888 -2.496 1.500 1.00 95.62 111 HIS A N 1
ATOM 857 C CA . HIS A 1 111 ? -12.373 -3.784 1.957 1.00 95.62 111 HIS A CA 1
ATOM 858 C C . HIS A 1 111 ? -12.405 -3.911 3.486 1.00 95.62 111 HIS A C 1
ATOM 860 O O . HIS A 1 111 ? -12.878 -4.916 4.017 1.00 95.62 111 HIS A O 1
ATOM 866 N N . ILE A 1 112 ? -11.960 -2.882 4.213 1.00 95.19 112 ILE A N 1
ATOM 867 C CA . ILE A 1 112 ? -11.987 -2.882 5.681 1.00 95.19 112 ILE A CA 1
ATOM 868 C C . ILE A 1 112 ? -13.423 -2.869 6.214 1.00 95.19 112 ILE A C 1
ATOM 870 O O . ILE A 1 112 ? -13.728 -3.615 7.145 1.00 95.19 112 ILE A O 1
ATOM 874 N N . ASN A 1 113 ? -14.327 -2.104 5.599 1.00 94.25 113 ASN A N 1
ATOM 875 C CA . ASN A 1 113 ? -15.739 -2.102 5.976 1.00 94.25 113 ASN A CA 1
ATOM 876 C C . ASN A 1 113 ? -16.408 -3.477 5.773 1.00 94.25 113 ASN A C 1
ATOM 878 O O . ASN A 1 113 ? -17.180 -3.930 6.620 1.00 94.25 113 ASN A O 1
ATOM 882 N N . GLN A 1 114 ? -16.088 -4.169 4.675 1.00 93.44 114 GLN A N 1
ATOM 883 C CA . GLN A 1 114 ? -16.568 -5.529 4.414 1.00 93.44 114 GLN A CA 1
ATOM 884 C C . GLN A 1 114 ? -16.054 -6.519 5.463 1.00 93.44 114 GLN A C 1
ATOM 886 O O . GLN A 1 114 ? -16.834 -7.310 5.988 1.00 93.44 114 GLN A O 1
ATOM 891 N N . LEU A 1 115 ? -14.765 -6.454 5.814 1.00 91.44 115 LEU A N 1
ATOM 892 C CA . LEU A 1 115 ? -14.193 -7.298 6.867 1.00 91.44 115 LEU A CA 1
ATOM 893 C C . LEU A 1 115 ? -14.855 -7.051 8.227 1.00 91.44 115 LEU A C 1
ATOM 895 O O . LEU A 1 115 ? -15.153 -8.007 8.936 1.00 91.44 115 LEU A O 1
ATOM 899 N N . ALA A 1 116 ? -15.123 -5.790 8.575 1.00 87.56 116 ALA A N 1
ATOM 900 C CA . ALA A 1 116 ? -15.814 -5.442 9.814 1.00 87.56 116 ALA A CA 1
ATOM 901 C C . ALA A 1 116 ? -17.268 -5.951 9.836 1.00 87.56 116 ALA A C 1
ATOM 903 O O . ALA A 1 116 ? -17.743 -6.409 10.871 1.00 87.56 116 ALA A O 1
ATOM 904 N N . SER A 1 117 ? -17.957 -5.906 8.691 1.00 85.00 117 SER A N 1
ATOM 905 C CA . SER A 1 117 ? -19.353 -6.349 8.556 1.00 85.00 117 SER A CA 1
ATOM 906 C C . SER A 1 117 ? -19.508 -7.870 8.580 1.00 85.00 117 SER A C 1
ATOM 908 O O . SER A 1 117 ? -20.522 -8.376 9.052 1.00 85.00 117 SER A O 1
ATOM 910 N N . ASN A 1 118 ? -18.515 -8.603 8.073 1.00 79.88 118 ASN A N 1
ATOM 911 C CA . ASN A 1 118 ? -18.582 -10.059 7.973 1.00 79.88 118 ASN A CA 1
ATOM 912 C C . ASN A 1 118 ? -18.275 -10.781 9.291 1.00 79.88 118 ASN A C 1
ATOM 914 O O . ASN A 1 118 ? -18.543 -11.976 9.366 1.00 79.88 118 ASN A O 1
ATOM 918 N N . GLY A 1 119 ? -17.779 -10.070 10.312 1.00 55.50 119 GLY A N 1
ATOM 919 C CA . GLY A 1 119 ? -17.374 -10.651 11.591 1.00 55.50 119 GLY A CA 1
ATOM 920 C C . GLY A 1 119 ? -16.159 -11.570 11.433 1.00 55.50 119 GLY A C 1
ATOM 921 O O . GLY A 1 119 ? -16.163 -12.510 10.644 1.00 55.50 119 GLY A O 1
ATOM 922 N N . VAL A 1 120 ? -15.094 -11.295 12.181 1.00 47.59 120 VAL A N 1
ATOM 923 C CA . VAL A 1 120 ? -14.060 -12.309 12.439 1.00 47.59 120 VAL A CA 1
ATOM 924 C C . VAL A 1 120 ? -14.532 -13.185 13.589 1.00 47.59 120 VAL A C 1
ATOM 926 O O . VAL A 1 120 ? -15.030 -12.598 14.577 1.00 47.59 120 VAL A O 1
#

pLDDT: mean 94.03, std 6.33, range [47.59, 98.12]

Foldseek 3Di:
DKFWAQDLVLWIDIDDDQPDPLSVCLNPQPGLLSNQVCLQPVCVPPDDPPQSVLSVVLSVVLVVVCVVPVQLQPDQDDPCVVSLVPHDDDHHNVSDDPVSSRVSSNVNSVVVVVDVVVDD

Sequence (120 aa):
MLAPVLTPAGFLSHEGVAESAADRKIASAGPPSAIFRVLSTDLLTAELELPWKWLREFAQQFFTRLCQTKDALSIPAPSLTDFMAAAPPFAGAEYLTLEVLERWWLDLAQHINQLASNGV